Protein AF-A0A9E2GT70-F1 (afdb_monomer)

Foldseek 3Di:
DDDALVCLLVLLLVLLVVCVVVVQFDFPCSVVLSVLLSVLSVVLVVVLVVLLVVLVVVCVVVVHDPVCSVVSSVVSCVVVVHDDDPCNLLVSLVSSLVSLVVPPRTPDGDDDSVVSSVSSSVSCVVNGCVLVVQLVVLCVVCVVPDPPDPVSVVSSVVSSVVVCVVVVVD

Structure (mmCIF, N/CA/C/O backbone):
data_AF-A0A9E2GT70-F1
#
_entry.id   AF-A0A9E2GT70-F1
#
loop_
_atom_site.group_PDB
_atom_site.id
_atom_site.type_symbol
_atom_site.label_atom_id
_atom_site.label_alt_id
_atom_site.label_comp_id
_atom_site.label_asym_id
_atom_site.label_entity_id
_atom_site.label_seq_id
_atom_site.pdbx_PDB_ins_code
_atom_site.Cartn_x
_atom_site.Cartn_y
_atom_site.Cartn_z
_atom_site.occupancy
_atom_site.B_iso_or_equiv
_atom_site.auth_seq_id
_atom_site.auth_comp_id
_atom_site.auth_asym_id
_atom_site.auth_atom_id
_atom_site.pdbx_PDB_model_num
ATOM 1 N N . MET A 1 1 ? 0.012 1.099 10.811 1.00 85.31 1 MET A N 1
ATOM 2 C CA . MET A 1 1 ? 0.259 0.965 9.356 1.00 85.31 1 MET A CA 1
ATOM 3 C C . MET A 1 1 ? -0.935 1.420 8.526 1.00 85.31 1 MET A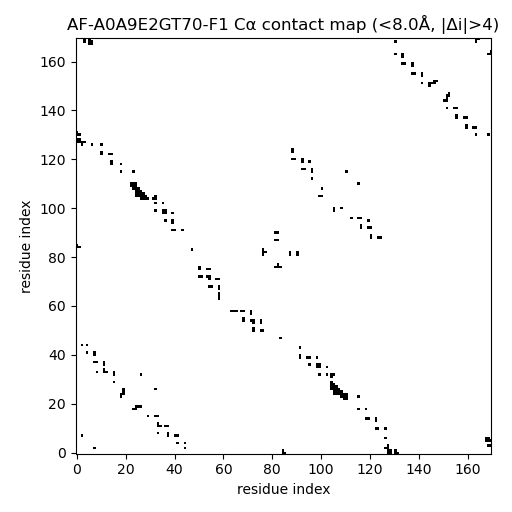 C 1
ATOM 5 O O . MET A 1 1 ? -2.040 0.931 8.750 1.00 85.31 1 MET A O 1
ATOM 9 N N . ARG A 1 2 ? -0.739 2.337 7.568 1.00 88.62 2 ARG A N 1
ATOM 10 C CA . ARG A 1 2 ? -1.809 2.811 6.669 1.00 88.62 2 ARG A CA 1
ATOM 11 C C . ARG A 1 2 ? -1.270 3.188 5.292 1.00 88.62 2 ARG A C 1
ATOM 13 O O . ARG A 1 2 ? -0.278 3.900 5.193 1.00 88.62 2 ARG A O 1
ATOM 20 N N . LEU A 1 3 ? -1.966 2.766 4.235 1.00 93.00 3 LEU A N 1
ATOM 21 C CA . LEU A 1 3 ? -1.684 3.219 2.874 1.00 93.00 3 LEU A CA 1
ATOM 22 C C . LEU A 1 3 ? -2.465 4.505 2.568 1.00 93.00 3 LEU A C 1
ATOM 24 O O . LEU A 1 3 ? -3.692 4.551 2.678 1.00 93.00 3 LEU A O 1
ATOM 28 N N . TYR A 1 4 ? -1.749 5.550 2.160 1.00 92.00 4 TYR A N 1
ATOM 29 C CA . TYR A 1 4 ? -2.335 6.824 1.752 1.00 92.00 4 TYR A CA 1
ATOM 30 C C . TYR A 1 4 ? -2.450 6.902 0.238 1.00 92.00 4 TYR A C 1
ATOM 32 O O . TYR A 1 4 ? -1.452 6.788 -0.467 1.00 92.00 4 TYR A O 1
ATOM 40 N N . GLN A 1 5 ? -3.651 7.189 -0.265 1.00 93.25 5 GLN A N 1
ATOM 41 C CA . GLN A 1 5 ? -3.906 7.266 -1.706 1.00 93.25 5 GLN A CA 1
ATOM 42 C C . GLN A 1 5 ? -2.974 8.266 -2.415 1.00 93.25 5 GLN A C 1
ATOM 44 O O . GLN A 1 5 ? -2.437 7.966 -3.473 1.00 93.25 5 GLN A O 1
ATOM 49 N N . LYS A 1 6 ? -2.690 9.419 -1.793 1.00 92.94 6 LYS A N 1
ATOM 50 C CA . LYS A 1 6 ? -1.754 10.428 -2.325 1.00 92.94 6 LYS A CA 1
ATOM 51 C C . LYS A 1 6 ? -0.304 9.937 -2.442 1.00 92.94 6 LYS A C 1
ATOM 53 O O . LYS A 1 6 ? 0.485 10.559 -3.145 1.00 92.94 6 LYS A O 1
ATOM 58 N N . LYS A 1 7 ? 0.064 8.856 -1.746 1.00 94.56 7 LYS A N 1
ATOM 59 C CA . LYS A 1 7 ? 1.408 8.263 -1.788 1.00 94.56 7 LYS A CA 1
ATOM 60 C C . LYS A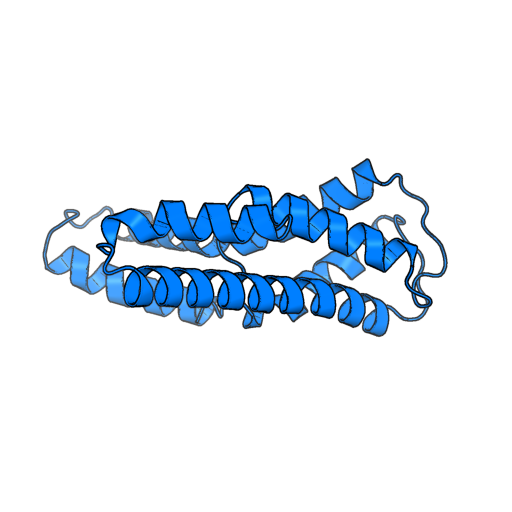 1 7 ? 1.577 7.199 -2.853 1.00 94.56 7 LYS A C 1
ATOM 62 O O . LYS A 1 7 ? 2.720 6.912 -3.188 1.00 94.56 7 LYS A O 1
ATOM 67 N N . ILE A 1 8 ? 0.486 6.676 -3.409 1.00 97.00 8 ILE A N 1
ATOM 68 C CA . ILE A 1 8 ? 0.523 5.607 -4.411 1.00 97.00 8 ILE A CA 1
ATOM 69 C C . ILE A 1 8 ? 1.486 5.925 -5.570 1.00 97.00 8 ILE A C 1
ATOM 71 O O . ILE A 1 8 ? 2.363 5.095 -5.803 1.00 97.00 8 ILE A O 1
ATOM 75 N N . PRO A 1 9 ? 1.460 7.118 -6.204 1.00 97.50 9 PRO A N 1
ATOM 76 C CA . PRO A 1 9 ? 2.370 7.395 -7.319 1.00 97.50 9 PRO A CA 1
ATOM 77 C C . PRO A 1 9 ? 3.849 7.392 -6.921 1.00 97.50 9 PRO A C 1
ATOM 79 O O . PRO A 1 9 ? 4.700 6.879 -7.639 1.00 97.50 9 PRO A O 1
ATOM 82 N N . VAL A 1 10 ? 4.170 7.928 -5.738 1.00 96.81 10 VAL A N 1
ATOM 83 C CA . VAL A 1 10 ? 5.553 7.973 -5.236 1.00 96.81 10 VAL A CA 1
ATOM 84 C C . VAL A 1 10 ? 6.043 6.572 -4.859 1.00 96.81 10 VAL A C 1
ATOM 86 O O . VAL A 1 10 ? 7.190 6.232 -5.136 1.00 96.81 10 VAL A O 1
ATOM 89 N N . ILE A 1 11 ? 5.174 5.752 -4.259 1.00 97.88 11 ILE A N 1
ATOM 90 C CA . ILE A 1 11 ? 5.468 4.352 -3.927 1.00 97.88 11 ILE A CA 1
ATOM 91 C C . ILE A 1 11 ? 5.738 3.558 -5.207 1.00 97.88 11 ILE A C 1
ATOM 93 O O . ILE A 1 11 ? 6.768 2.896 -5.303 1.00 97.88 11 ILE A O 1
ATOM 97 N N . ALA A 1 12 ? 4.844 3.652 -6.194 1.00 98.44 12 ALA A N 1
ATOM 98 C CA . ALA A 1 12 ? 4.961 2.929 -7.453 1.00 98.44 12 ALA A CA 1
ATOM 99 C C . ALA A 1 12 ? 6.229 3.335 -8.218 1.00 98.44 12 ALA A C 1
ATOM 101 O O . ALA A 1 12 ? 6.996 2.473 -8.644 1.00 98.44 12 ALA A O 1
ATOM 102 N N . GLN A 1 13 ? 6.515 4.638 -8.299 1.00 98.31 13 GLN A N 1
ATOM 103 C CA . GLN A 1 13 ? 7.750 5.139 -8.899 1.00 98.31 13 GLN A CA 1
ATOM 104 C C . GLN A 1 13 ? 9.002 4.604 -8.184 1.00 98.31 13 GLN A C 1
ATOM 106 O O . GLN A 1 13 ? 9.968 4.221 -8.846 1.00 98.31 13 GLN A O 1
ATOM 111 N N . GLU A 1 14 ? 9.017 4.581 -6.846 1.00 98.44 14 GLU A N 1
ATOM 112 C CA . GLU A 1 14 ? 10.149 4.047 -6.081 1.00 98.44 14 GLU A CA 1
ATOM 113 C C . GLU A 1 14 ? 10.338 2.545 -6.318 1.00 98.44 14 GLU A C 1
ATOM 115 O O . GLU A 1 14 ? 11.476 2.112 -6.490 1.00 98.44 14 GLU A O 1
ATOM 120 N N . ILE A 1 15 ? 9.249 1.771 -6.386 1.00 98.50 15 ILE A N 1
ATOM 121 C CA . ILE A 1 15 ? 9.292 0.338 -6.702 1.00 98.50 15 ILE A CA 1
ATOM 122 C C . ILE A 1 15 ? 9.904 0.113 -8.085 1.00 98.50 15 ILE A C 1
ATOM 124 O O . ILE A 1 15 ? 10.910 -0.585 -8.183 1.00 98.50 15 ILE A O 1
ATOM 128 N N . VAL A 1 16 ? 9.350 0.730 -9.136 1.00 98.19 16 VAL A N 1
ATOM 129 C CA . VAL A 1 16 ? 9.843 0.536 -10.512 1.00 98.19 16 VAL A CA 1
ATOM 130 C C . VAL A 1 16 ? 11.304 0.950 -10.618 1.00 98.19 16 VAL A C 1
ATOM 132 O O . VAL A 1 16 ? 12.124 0.209 -11.158 1.00 98.19 16 VAL A O 1
ATOM 135 N N . LYS A 1 17 ? 11.663 2.107 -10.050 1.00 98.38 17 LYS A N 1
ATOM 136 C CA . LYS A 1 17 ? 13.050 2.580 -10.038 1.00 98.38 17 LYS A CA 1
ATOM 137 C C . LYS A 1 17 ? 13.976 1.583 -9.348 1.00 98.38 17 LYS A C 1
ATOM 139 O O . LYS A 1 17 ? 15.074 1.348 -9.841 1.00 98.38 17 LYS A O 1
ATOM 144 N N . ARG A 1 18 ? 13.567 1.033 -8.204 1.00 98.38 18 ARG A N 1
ATOM 145 C CA . ARG A 1 18 ? 14.383 0.085 -7.448 1.00 98.38 18 ARG A CA 1
ATOM 146 C C . ARG A 1 18 ? 14.597 -1.205 -8.230 1.00 98.38 18 ARG A C 1
ATOM 148 O O . ARG A 1 18 ? 15.745 -1.567 -8.446 1.00 98.38 18 ARG A O 1
ATOM 155 N N . LEU A 1 19 ? 13.514 -1.824 -8.701 1.00 98.31 19 LEU A N 1
ATOM 156 C CA . LEU A 1 19 ? 13.577 -3.084 -9.444 1.00 98.31 19 LEU A CA 1
ATOM 157 C C . LEU A 1 19 ? 14.377 -2.947 -10.750 1.00 98.31 19 LEU A C 1
ATOM 159 O O . LEU A 1 19 ? 15.113 -3.852 -11.112 1.00 98.31 19 LEU A O 1
ATOM 163 N N . THR A 1 20 ? 14.295 -1.804 -11.436 1.00 97.88 20 THR A N 1
ATOM 164 C CA . THR A 1 20 ? 15.088 -1.567 -12.660 1.00 97.88 20 THR A CA 1
ATOM 165 C C . THR A 1 20 ? 16.552 -1.220 -12.387 1.00 97.88 20 THR A C 1
ATOM 167 O O . THR A 1 20 ? 17.417 -1.576 -13.170 1.00 97.88 20 THR A O 1
ATOM 170 N N . THR A 1 21 ? 16.857 -0.517 -11.290 1.00 97.88 21 THR A N 1
ATOM 171 C CA . THR A 1 21 ? 18.248 -0.155 -10.940 1.00 97.88 21 THR A CA 1
ATOM 172 C C . THR A 1 21 ? 19.026 -1.343 -10.370 1.00 97.88 21 THR A C 1
ATOM 174 O O . THR A 1 21 ? 20.248 -1.380 -10.478 1.00 97.88 21 THR A O 1
ATOM 177 N N . GLU A 1 22 ? 18.332 -2.277 -9.717 1.00 98.06 22 GLU A N 1
ATOM 178 C CA . GLU A 1 22 ? 18.911 -3.501 -9.151 1.00 98.06 22 GLU A CA 1
ATOM 179 C C . GLU A 1 22 ? 18.872 -4.686 -10.138 1.00 98.06 22 GLU A C 1
ATOM 181 O O . GLU A 1 22 ? 19.156 -5.806 -9.728 1.00 98.06 22 GLU A O 1
ATOM 186 N N . ASP A 1 23 ? 18.540 -4.440 -11.414 1.00 97.44 23 ASP A N 1
ATOM 187 C CA . ASP A 1 23 ? 18.419 -5.449 -12.477 1.00 97.44 23 ASP A CA 1
ATOM 188 C C . ASP A 1 23 ? 17.453 -6.607 -12.133 1.00 97.44 23 ASP A C 1
ATOM 190 O O . ASP A 1 23 ? 17.604 -7.717 -12.632 1.00 97.44 23 ASP A O 1
ATOM 194 N N . ASP A 1 24 ? 16.431 -6.365 -11.300 1.00 98.31 24 ASP A N 1
ATOM 195 C CA . ASP A 1 24 ? 15.391 -7.361 -10.996 1.00 98.31 24 ASP A CA 1
ATOM 196 C C . ASP A 1 24 ? 14.436 -7.566 -12.173 1.00 98.31 24 ASP A C 1
ATOM 198 O O . ASP A 1 24 ? 13.947 -8.675 -12.399 1.00 98.31 24 ASP A O 1
ATOM 202 N N . ILE A 1 25 ? 14.138 -6.477 -12.889 1.00 97.88 25 ILE A N 1
ATOM 203 C CA . ILE A 1 25 ? 13.247 -6.458 -14.049 1.00 97.88 25 ILE A CA 1
ATOM 204 C C . ILE A 1 25 ? 13.830 -5.587 -15.162 1.00 97.88 25 ILE A C 1
ATOM 206 O O . ILE A 1 25 ? 14.436 -4.545 -14.902 1.00 97.88 25 ILE A O 1
ATOM 210 N N . GLU A 1 26 ? 13.545 -5.957 -16.406 1.00 98.12 26 GLU A N 1
ATOM 211 C CA . GLU A 1 26 ? 13.755 -5.115 -17.581 1.00 98.12 26 GLU A CA 1
ATOM 212 C C . GLU A 1 26 ? 12.418 -4.562 -18.079 1.00 98.12 26 GLU A C 1
ATOM 214 O O . GLU A 1 26 ? 11.412 -5.268 -18.139 1.00 98.12 26 GLU A O 1
ATOM 219 N N . THR A 1 27 ? 12.391 -3.280 -18.440 1.00 97.31 27 THR A N 1
ATOM 220 C CA . THR A 1 27 ? 11.220 -2.664 -19.071 1.00 97.31 27 THR A CA 1
ATOM 221 C C . THR A 1 27 ? 11.623 -1.513 -19.984 1.00 97.31 27 THR A C 1
ATOM 223 O O . THR A 1 27 ? 12.399 -0.629 -19.615 1.00 97.31 27 THR A O 1
ATOM 226 N N . ARG A 1 28 ? 11.034 -1.473 -21.176 1.00 94.19 28 ARG A N 1
ATOM 227 C CA . ARG A 1 28 ? 11.101 -0.338 -22.108 1.00 94.19 28 ARG A CA 1
ATOM 228 C C . ARG A 1 28 ? 10.066 0.741 -21.799 1.00 94.19 28 ARG A C 1
ATOM 230 O O . ARG A 1 28 ? 10.140 1.828 -22.371 1.00 94.19 28 ARG A O 1
ATOM 237 N N . ASN A 1 29 ? 9.100 0.459 -20.922 1.00 95.69 29 ASN A N 1
ATOM 238 C CA . ASN A 1 29 ? 8.004 1.364 -20.596 1.00 95.69 29 ASN A CA 1
ATOM 239 C C . ASN A 1 29 ? 7.715 1.405 -19.086 1.00 95.69 29 ASN A C 1
ATOM 241 O O . ASN A 1 29 ? 6.645 1.021 -18.617 1.00 95.69 29 ASN A O 1
ATOM 245 N N . GLY A 1 30 ? 8.683 1.929 -18.328 1.00 96.75 30 GLY A N 1
ATOM 246 C CA . GLY A 1 30 ? 8.562 2.120 -16.879 1.00 96.75 30 GLY A CA 1
ATOM 247 C C . GLY A 1 30 ? 7.292 2.860 -16.418 1.00 96.75 30 GLY A C 1
ATOM 248 O O . GLY A 1 30 ? 6.732 2.457 -15.400 1.00 96.75 30 GLY A O 1
ATOM 249 N N . PRO A 1 31 ? 6.793 3.895 -17.129 1.00 97.75 31 PRO A N 1
ATOM 250 C CA . PRO A 1 31 ? 5.523 4.537 -16.784 1.00 97.75 31 PRO A CA 1
ATOM 251 C C . PRO A 1 31 ? 4.306 3.599 -16.780 1.00 97.75 31 PRO A C 1
ATOM 253 O O . PRO A 1 31 ? 3.472 3.725 -15.891 1.00 97.75 31 PRO A O 1
ATOM 256 N N . GLU A 1 32 ? 4.200 2.646 -17.709 1.00 98.19 32 GLU A N 1
ATOM 257 C CA . GLU A 1 32 ? 3.084 1.682 -17.700 1.00 98.19 32 GLU A CA 1
ATOM 258 C C . GLU A 1 32 ? 3.228 0.665 -16.561 1.00 98.19 32 GLU A C 1
ATOM 260 O O . GLU A 1 32 ? 2.264 0.401 -15.849 1.00 98.19 32 GLU A O 1
ATOM 265 N N . VAL A 1 33 ? 4.450 0.187 -16.287 1.00 98.25 33 VAL A N 1
ATOM 266 C CA . VAL A 1 33 ? 4.712 -0.677 -15.116 1.00 98.25 33 VAL A CA 1
ATOM 267 C C . VAL A 1 33 ? 4.351 0.045 -13.811 1.00 98.25 33 VAL A C 1
ATOM 269 O O . VAL A 1 33 ? 3.832 -0.558 -12.870 1.00 98.25 33 VAL A O 1
ATOM 272 N N . GLN A 1 34 ? 4.587 1.360 -13.746 1.00 98.25 34 GLN A N 1
ATOM 273 C CA . GLN A 1 34 ? 4.146 2.175 -12.619 1.00 98.25 34 GLN A CA 1
ATOM 274 C C . GLN A 1 34 ? 2.617 2.151 -12.497 1.00 98.25 34 GLN A C 1
ATOM 276 O O . GLN A 1 34 ? 2.118 1.913 -11.400 1.00 98.25 34 GLN A O 1
ATOM 281 N N . LEU A 1 35 ? 1.876 2.352 -13.591 1.00 98.31 35 LEU A N 1
ATOM 282 C CA . LEU A 1 35 ? 0.409 2.311 -13.584 1.00 98.31 35 LEU A CA 1
ATOM 283 C C . LEU A 1 35 ? -0.142 0.940 -13.166 1.00 98.31 35 LEU A C 1
ATOM 285 O O . LEU A 1 35 ? -1.119 0.894 -12.415 1.00 98.31 35 LEU A O 1
ATOM 289 N N . ASP A 1 36 ? 0.504 -0.157 -13.565 1.00 98.25 36 ASP A N 1
ATOM 290 C CA . ASP A 1 36 ? 0.148 -1.511 -13.121 1.00 98.25 36 ASP A CA 1
ATOM 291 C C . ASP A 1 36 ? 0.262 -1.649 -11.594 1.00 98.25 36 ASP A C 1
ATOM 293 O O . ASP A 1 36 ? -0.662 -2.119 -10.921 1.00 98.25 36 ASP A O 1
ATOM 297 N N . ILE A 1 37 ? 1.365 -1.164 -11.017 1.00 98.38 37 ILE A N 1
ATOM 298 C CA . ILE A 1 37 ? 1.566 -1.146 -9.562 1.00 98.38 37 ILE A CA 1
ATOM 299 C C . ILE A 1 37 ? 0.550 -0.222 -8.877 1.00 98.38 37 ILE A C 1
ATOM 301 O O . ILE A 1 37 ? -0.041 -0.588 -7.855 1.00 98.38 37 ILE A O 1
ATOM 305 N N . GLU A 1 38 ? 0.311 0.972 -9.425 1.00 98.50 38 GLU A N 1
ATOM 306 C CA . GLU A 1 38 ? -0.685 1.902 -8.890 1.00 98.50 38 GLU A CA 1
ATOM 307 C C . GLU A 1 38 ? -2.089 1.287 -8.886 1.00 98.50 38 GLU A C 1
ATOM 309 O O . GLU A 1 38 ? -2.849 1.510 -7.939 1.00 98.50 38 GLU A O 1
ATOM 314 N N . SER A 1 39 ? -2.433 0.497 -9.905 1.00 98.38 39 SER A N 1
ATOM 315 C CA . SER A 1 39 ? -3.708 -0.217 -9.999 1.00 98.38 39 SER A CA 1
ATOM 316 C C . SER A 1 39 ? -3.901 -1.172 -8.819 1.00 98.38 39 SER A C 1
ATOM 318 O O . SER A 1 39 ? -4.914 -1.083 -8.120 1.00 98.38 39 SER A O 1
ATOM 320 N N . VAL A 1 40 ? -2.891 -1.993 -8.504 1.00 98.31 40 VAL A N 1
ATOM 321 C CA . VAL A 1 40 ? -2.926 -2.919 -7.355 1.00 98.31 40 VAL A CA 1
ATOM 322 C C . VAL A 1 40 ? -3.127 -2.171 -6.033 1.00 98.31 40 VAL A C 1
ATOM 324 O O . VAL A 1 40 ? -3.960 -2.554 -5.208 1.00 98.31 40 VAL A O 1
ATOM 327 N N . LEU A 1 41 ? -2.401 -1.069 -5.825 1.00 98.31 41 LEU A N 1
ATOM 328 C CA . LEU A 1 41 ? -2.493 -0.287 -4.588 1.00 98.31 41 LEU A CA 1
ATOM 329 C C . LEU A 1 41 ? -3.837 0.443 -4.446 1.00 98.31 41 LEU A C 1
ATOM 331 O O . LEU A 1 41 ? -4.395 0.524 -3.347 1.00 98.31 41 LEU A O 1
ATOM 335 N N . ASN A 1 42 ? -4.383 0.971 -5.544 1.00 98.19 42 ASN A N 1
ATOM 336 C CA . ASN A 1 42 ? -5.708 1.588 -5.539 1.00 98.19 42 ASN A CA 1
ATOM 337 C C . ASN A 1 42 ? -6.803 0.548 -5.276 1.00 98.19 42 ASN A C 1
ATOM 339 O O . ASN A 1 42 ? -7.728 0.816 -4.502 1.00 98.19 42 ASN A O 1
ATOM 343 N N . GLU A 1 43 ? -6.680 -0.640 -5.868 1.00 97.75 43 GLU A N 1
ATOM 344 C CA . GLU A 1 43 ? -7.612 -1.743 -5.658 1.00 97.75 43 GLU A CA 1
ATOM 345 C C . GLU A 1 43 ? -7.607 -2.216 -4.201 1.00 97.75 43 GLU A C 1
ATOM 347 O O . GLU A 1 43 ? -8.672 -2.396 -3.609 1.00 97.75 43 GLU A O 1
ATOM 352 N N . TYR A 1 44 ? -6.435 -2.293 -3.565 1.00 97.62 44 TYR A N 1
ATOM 353 C CA . TYR A 1 44 ? -6.331 -2.573 -2.133 1.00 97.62 44 TYR A CA 1
ATOM 354 C C . TYR A 1 44 ? -7.130 -1.568 -1.283 1.00 97.62 44 TYR A C 1
ATOM 356 O O . TYR A 1 44 ? -7.938 -1.969 -0.441 1.00 97.62 44 TYR A O 1
ATOM 364 N N . ILE A 1 45 ? -6.978 -0.258 -1.530 1.00 96.19 45 ILE A N 1
ATOM 365 C CA . ILE A 1 45 ? -7.749 0.780 -0.817 1.00 96.19 45 ILE A CA 1
ATOM 366 C C . ILE A 1 45 ? -9.252 0.617 -1.073 1.00 96.19 45 ILE A C 1
ATOM 368 O O . ILE A 1 45 ? -10.066 0.803 -0.160 1.00 96.19 45 ILE A O 1
ATOM 372 N N . ARG A 1 46 ? -9.641 0.299 -2.311 1.00 96.75 46 ARG A N 1
ATOM 373 C CA . ARG A 1 46 ? -11.045 0.101 -2.686 1.00 96.75 46 ARG A CA 1
ATOM 374 C C . ARG A 1 46 ? -11.656 -1.072 -1.919 1.00 96.75 46 ARG A C 1
ATOM 376 O O . ARG A 1 46 ? -12.719 -0.906 -1.318 1.00 96.75 46 ARG A O 1
ATOM 383 N N . LEU A 1 47 ? -10.974 -2.216 -1.898 1.00 96.62 47 LEU A N 1
ATOM 384 C CA . LEU A 1 47 ? -11.403 -3.423 -1.190 1.00 96.62 47 LEU A CA 1
ATOM 385 C C . LEU A 1 47 ? -11.468 -3.203 0.323 1.00 96.62 47 LEU A C 1
ATOM 387 O O . LEU A 1 47 ? -12.459 -3.574 0.953 1.00 96.62 47 LEU A O 1
ATOM 391 N N . GLU A 1 48 ? -10.479 -2.522 0.906 1.00 95.44 48 GLU A N 1
ATOM 392 C CA . GLU A 1 48 ? -10.481 -2.206 2.335 1.00 95.44 48 GLU A CA 1
ATOM 393 C C . GLU A 1 48 ? -11.696 -1.346 2.730 1.00 95.44 48 GLU A C 1
ATOM 395 O O . GLU A 1 48 ? -12.343 -1.596 3.759 1.00 95.44 48 GLU A O 1
ATOM 400 N N . ARG A 1 49 ? -12.041 -0.343 1.910 1.00 95.50 49 ARG A N 1
ATOM 401 C CA . ARG A 1 49 ? -13.243 0.485 2.107 1.00 95.50 49 ARG A CA 1
ATOM 402 C C . ARG A 1 49 ? -14.513 -0.351 1.985 1.00 95.50 49 ARG A C 1
ATOM 404 O O . ARG A 1 49 ? -15.351 -0.295 2.880 1.00 95.50 49 ARG A O 1
ATOM 411 N N . GLU A 1 50 ? -14.612 -1.179 0.949 1.00 96.69 50 GLU A N 1
ATOM 412 C CA . GLU A 1 50 ? -15.766 -2.052 0.717 1.00 96.69 50 GLU A CA 1
ATOM 413 C C . GLU A 1 50 ? -16.009 -3.012 1.895 1.00 96.69 50 GLU A C 1
ATOM 415 O O . GLU A 1 50 ? -17.137 -3.149 2.369 1.00 96.69 50 GLU A O 1
ATOM 420 N N . ILE A 1 51 ? -14.951 -3.636 2.421 1.00 96.81 51 ILE A N 1
ATOM 421 C CA . ILE A 1 51 ? -15.018 -4.518 3.597 1.00 96.81 51 ILE A CA 1
ATOM 422 C C . ILE A 1 51 ? -15.457 -3.740 4.839 1.00 96.81 51 ILE A C 1
ATOM 424 O O . ILE A 1 51 ? -16.296 -4.207 5.613 1.00 96.81 51 ILE A O 1
ATOM 428 N N . THR A 1 52 ? -14.913 -2.537 5.028 1.00 95.44 52 THR A N 1
ATOM 429 C CA . THR A 1 52 ? -15.275 -1.657 6.144 1.00 95.44 52 THR A CA 1
ATOM 430 C C . THR A 1 52 ? -16.760 -1.289 6.093 1.00 95.44 52 THR A C 1
ATOM 432 O O . THR A 1 52 ? -17.445 -1.372 7.114 1.00 95.44 52 THR A O 1
ATOM 435 N N . ASP A 1 53 ? -17.273 -0.922 4.922 1.00 97.00 53 ASP A N 1
ATOM 436 C CA . ASP A 1 53 ? -18.671 -0.529 4.745 1.00 97.00 53 ASP A CA 1
ATOM 437 C C . ASP A 1 53 ? -19.622 -1.714 4.920 1.00 97.00 53 ASP A C 1
ATOM 439 O O . ASP A 1 53 ? -20.599 -1.607 5.663 1.00 97.00 53 ASP A O 1
ATOM 443 N N . LYS A 1 54 ? -19.275 -2.885 4.375 1.00 96.06 54 LYS A N 1
ATOM 444 C CA . LYS A 1 54 ? -20.022 -4.133 4.599 1.00 96.06 54 LYS A CA 1
ATOM 445 C C . LYS A 1 54 ? -20.079 -4.533 6.064 1.00 96.06 54 LYS A C 1
ATOM 447 O O . LYS A 1 54 ? -21.111 -5.005 6.538 1.00 96.06 54 LYS A O 1
ATOM 452 N N . ALA A 1 55 ? -18.993 -4.332 6.807 1.00 96.56 55 ALA A N 1
ATOM 453 C CA . ALA A 1 55 ? -18.983 -4.597 8.237 1.00 96.56 55 ALA A CA 1
ATOM 454 C C . ALA A 1 55 ? -19.924 -3.649 9.002 1.00 96.56 55 ALA A C 1
ATOM 456 O O . ALA A 1 55 ? -20.654 -4.101 9.885 1.00 96.56 55 ALA A O 1
ATOM 457 N N . ARG A 1 56 ? -19.967 -2.356 8.643 1.00 95.94 56 ARG A N 1
ATOM 458 C CA . ARG A 1 56 ? -20.908 -1.384 9.239 1.00 95.94 56 ARG A CA 1
ATOM 459 C C . ARG A 1 56 ? -22.357 -1.734 8.920 1.00 95.94 56 ARG A C 1
ATOM 461 O O . ARG A 1 56 ? -23.206 -1.708 9.810 1.00 95.94 56 ARG A O 1
ATOM 468 N N . GLU A 1 57 ? -22.631 -2.075 7.666 1.00 96.31 57 GLU A N 1
ATOM 469 C CA . GLU A 1 57 ? -23.958 -2.483 7.214 1.00 96.31 57 GLU A CA 1
ATOM 470 C C . GLU A 1 57 ? -24.427 -3.747 7.944 1.00 96.31 57 GLU A C 1
ATOM 472 O O . GLU A 1 57 ? -25.552 -3.796 8.438 1.00 96.31 57 GLU A O 1
ATOM 477 N N . HIS A 1 58 ? -23.543 -4.734 8.106 1.00 95.19 58 HIS A N 1
ATOM 478 C CA . HIS A 1 58 ? -23.856 -5.954 8.840 1.00 95.19 58 HIS A CA 1
ATOM 479 C C . HIS A 1 58 ? -24.240 -5.673 10.297 1.00 95.19 58 HIS A C 1
ATOM 481 O O . HIS A 1 58 ? -25.241 -6.212 10.767 1.00 95.19 58 HIS A O 1
ATOM 487 N N . LEU A 1 59 ? -23.508 -4.804 11.005 1.00 95.62 59 LEU A N 1
ATOM 488 C CA . LEU A 1 59 ? -23.874 -4.415 12.374 1.00 95.62 59 LEU A CA 1
ATOM 489 C C . LEU A 1 59 ? -25.251 -3.752 12.427 1.00 95.62 59 LEU A C 1
ATOM 491 O O . LEU A 1 59 ? -26.078 -4.116 13.260 1.00 95.62 59 LEU A O 1
ATOM 495 N N . LYS A 1 60 ? -25.515 -2.820 11.504 1.00 94.38 60 LYS A N 1
ATOM 496 C CA . LYS A 1 60 ? -26.801 -2.120 11.419 1.00 94.38 60 LYS A CA 1
ATOM 497 C C . LYS A 1 60 ? -27.957 -3.095 11.181 1.00 94.38 60 LYS A C 1
ATOM 499 O O . LYS A 1 60 ? -28.978 -2.994 11.853 1.00 94.38 60 LYS A O 1
ATOM 504 N N . ASN A 1 61 ? -27.785 -4.045 10.264 1.00 95.44 61 ASN A N 1
ATOM 505 C CA . ASN A 1 61 ? -28.824 -5.006 9.888 1.00 95.44 61 ASN A CA 1
ATOM 506 C C . ASN A 1 61 ? -29.079 -6.067 10.969 1.00 95.44 61 ASN A C 1
ATOM 508 O O . ASN A 1 61 ? -30.178 -6.606 11.048 1.00 95.44 61 ASN A O 1
ATOM 512 N N . THR A 1 62 ? -28.079 -6.368 11.801 1.00 94.31 62 THR A N 1
ATOM 513 C CA . THR A 1 62 ? -28.173 -7.375 12.874 1.00 94.31 62 THR A CA 1
ATOM 514 C C . THR A 1 62 ? -28.455 -6.778 14.254 1.00 94.31 62 THR A C 1
ATOM 516 O O . THR A 1 62 ? -28.664 -7.524 15.206 1.00 94.31 62 THR A O 1
ATOM 519 N N . GLY A 1 63 ? -28.461 -5.446 14.383 1.00 92.81 63 GLY A N 1
ATOM 520 C CA . GLY A 1 63 ? -28.620 -4.756 15.667 1.00 92.81 63 GLY A CA 1
ATOM 521 C C . GLY A 1 63 ? -27.432 -4.941 16.619 1.00 92.81 63 GLY A C 1
ATOM 522 O O . GLY A 1 63 ? -27.564 -4.705 17.818 1.00 92.81 63 GLY A O 1
ATOM 523 N N . LEU A 1 64 ? -26.279 -5.384 16.109 1.00 90.94 64 LEU A N 1
ATOM 524 C CA . LEU A 1 64 ? -25.081 -5.600 16.913 1.00 90.94 64 LEU A CA 1
ATOM 525 C C . LEU A 1 64 ? -24.428 -4.267 17.309 1.00 90.94 64 LEU A C 1
ATOM 527 O O . LEU A 1 64 ? -24.329 -3.335 16.509 1.00 90.94 64 LEU A O 1
ATOM 531 N N . SER A 1 65 ? -23.917 -4.212 18.542 1.00 92.62 65 SER A N 1
ATOM 532 C CA . SER A 1 65 ? -23.126 -3.080 19.038 1.00 92.62 65 SER A CA 1
ATOM 533 C C . SER A 1 65 ? -21.831 -2.889 18.238 1.00 92.62 65 SER A C 1
ATOM 535 O O . SER A 1 65 ? -21.248 -3.843 17.712 1.00 92.62 65 SER A O 1
ATOM 537 N N . PHE A 1 66 ? -21.336 -1.648 18.213 1.00 92.12 66 PHE A N 1
ATOM 538 C CA . PHE A 1 66 ? -20.082 -1.269 17.559 1.00 92.12 66 PHE A CA 1
ATOM 539 C C . PHE A 1 66 ? -18.853 -2.004 18.119 1.00 92.12 66 PHE A C 1
ATOM 541 O O . PHE A 1 66 ? -17.876 -2.191 17.400 1.00 92.12 66 PHE A O 1
ATOM 548 N N . GLU A 1 67 ? -18.907 -2.511 19.353 1.00 94.31 67 GLU A N 1
ATOM 549 C CA . GLU A 1 67 ? -17.845 -3.349 19.938 1.00 94.31 67 GLU A CA 1
ATOM 550 C C . GLU A 1 67 ? -17.534 -4.596 19.092 1.00 94.31 67 GLU A C 1
ATOM 552 O O . GLU A 1 67 ? -16.401 -5.077 19.057 1.00 94.31 67 GL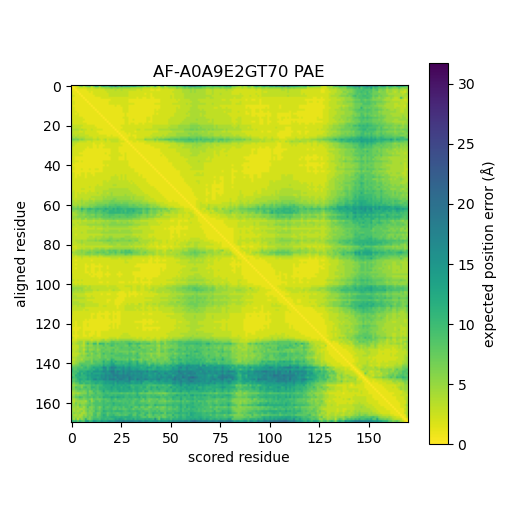U A O 1
ATOM 557 N N . HIS A 1 68 ? -18.517 -5.103 18.340 1.00 93.44 68 HIS A N 1
ATOM 558 C CA . HIS A 1 68 ? -18.330 -6.247 17.449 1.00 93.44 68 HIS A CA 1
ATOM 559 C C . HIS A 1 68 ? -17.724 -5.882 16.089 1.00 93.44 68 HIS A C 1
ATOM 561 O O . HIS A 1 68 ? -17.383 -6.790 15.325 1.00 93.44 68 HIS A O 1
ATOM 567 N N . PHE A 1 69 ? -17.553 -4.592 15.779 1.00 94.31 69 PHE A N 1
ATOM 568 C CA . PHE A 1 69 ? -17.103 -4.115 14.471 1.00 94.31 69 PHE A CA 1
ATOM 569 C C . PHE A 1 69 ? -15.793 -4.761 14.027 1.00 94.31 69 PHE A C 1
ATOM 571 O O . PHE A 1 69 ? -15.718 -5.290 12.922 1.00 94.31 69 PHE A O 1
ATOM 578 N N . GLY A 1 70 ? -14.780 -4.792 14.897 1.00 93.44 70 GLY A N 1
ATOM 579 C CA . GLY A 1 70 ? -13.474 -5.361 14.556 1.00 93.44 70 GLY A CA 1
ATOM 580 C C . GLY A 1 70 ? -13.525 -6.857 14.232 1.00 93.44 70 GLY A C 1
ATOM 581 O O . GLY A 1 70 ? -12.809 -7.320 13.348 1.00 93.44 70 GLY A O 1
ATOM 582 N N . ARG A 1 71 ? -14.392 -7.624 14.909 1.00 94.75 71 ARG A N 1
ATOM 583 C CA . ARG A 1 71 ? -14.598 -9.054 14.619 1.00 94.75 71 ARG A CA 1
ATOM 584 C C . ARG A 1 71 ? -15.325 -9.246 13.289 1.00 94.75 71 ARG A C 1
ATOM 586 O O . ARG A 1 71 ? -14.887 -10.045 12.473 1.00 94.75 71 ARG A O 1
ATOM 593 N N . VAL A 1 72 ? -16.408 -8.500 13.067 1.00 95.75 72 VAL A N 1
ATOM 594 C CA . VAL A 1 72 ? -17.194 -8.571 11.825 1.00 95.75 72 VAL A CA 1
ATOM 595 C C . VAL A 1 72 ? -16.347 -8.153 10.624 1.00 95.75 72 VAL A C 1
ATOM 597 O O . VAL A 1 72 ? -16.367 -8.826 9.601 1.00 95.75 72 VAL A O 1
ATOM 600 N N . LYS A 1 73 ? -15.560 -7.079 10.753 1.00 95.62 73 LYS A N 1
ATOM 601 C CA . LYS A 1 73 ? -14.668 -6.600 9.693 1.00 95.62 73 LYS A CA 1
ATOM 602 C C . LYS A 1 73 ? -13.629 -7.654 9.300 1.00 95.62 73 LYS A C 1
ATOM 604 O O . LYS A 1 73 ? -13.415 -7.848 8.111 1.00 95.62 73 LYS A O 1
ATOM 609 N N . ARG A 1 74 ? -13.029 -8.356 10.271 1.00 94.31 74 ARG A N 1
ATOM 610 C CA . ARG A 1 74 ? -12.096 -9.466 10.000 1.00 94.31 74 ARG A CA 1
ATOM 611 C C . ARG A 1 74 ? -12.774 -10.625 9.276 1.00 94.31 74 ARG A C 1
ATOM 613 O O . ARG A 1 74 ? -12.295 -11.014 8.224 1.00 94.31 74 ARG A O 1
ATOM 620 N N . ALA A 1 75 ? -13.941 -11.063 9.748 1.00 94.62 75 ALA A N 1
ATOM 621 C CA . ALA A 1 75 ? -14.706 -12.110 9.067 1.00 94.62 75 ALA A CA 1
ATOM 622 C C . ALA A 1 75 ? -15.048 -11.732 7.610 1.00 94.62 75 ALA A C 1
ATOM 624 O O . ALA A 1 75 ? -14.939 -12.555 6.711 1.00 94.62 75 ALA A O 1
ATOM 625 N N . LYS A 1 76 ? -15.399 -10.464 7.346 1.00 95.44 76 LYS A N 1
ATOM 626 C CA . LYS A 1 76 ? -15.648 -9.969 5.979 1.00 95.44 76 LYS A CA 1
ATOM 627 C C . LYS A 1 76 ? -14.406 -9.894 5.095 1.00 95.44 76 LYS A C 1
ATOM 629 O O . LYS A 1 76 ? -14.551 -9.950 3.877 1.00 95.44 76 LYS A O 1
ATOM 634 N N . ALA A 1 77 ? -13.226 -9.744 5.684 1.00 95.69 77 ALA A N 1
ATOM 635 C CA . ALA A 1 77 ? -11.966 -9.793 4.959 1.00 95.69 77 ALA A CA 1
ATOM 636 C C . ALA A 1 77 ? -11.574 -11.242 4.627 1.00 95.69 77 ALA A C 1
ATOM 638 O O . ALA A 1 77 ? -11.251 -11.530 3.480 1.00 95.69 77 ALA A O 1
ATOM 639 N N . GLU A 1 78 ? -11.725 -12.157 5.591 1.00 94.62 78 GLU A N 1
ATOM 640 C CA . GLU A 1 78 ? -11.512 -13.602 5.415 1.00 94.62 78 GLU A CA 1
ATOM 641 C C . GLU A 1 78 ? -12.433 -14.195 4.336 1.00 94.62 78 GLU A C 1
ATOM 643 O O . GLU A 1 78 ? -11.973 -14.949 3.491 1.00 94.62 78 GLU A O 1
ATOM 648 N N . GLU A 1 79 ? -13.710 -13.787 4.279 1.00 94.44 79 GLU A N 1
ATOM 649 C CA . GLU A 1 79 ? -14.656 -14.176 3.210 1.00 94.44 79 GLU A CA 1
ATOM 650 C C . GLU A 1 79 ? -14.182 -13.813 1.787 1.00 94.44 79 GLU A C 1
ATOM 652 O O . GLU A 1 79 ? -14.769 -14.273 0.806 1.00 94.44 79 GLU A O 1
ATOM 657 N N . ARG A 1 80 ? -13.182 -12.934 1.663 1.00 93.06 80 ARG A N 1
ATOM 658 C CA . ARG A 1 80 ? -12.646 -12.436 0.393 1.00 93.06 80 ARG A CA 1
ATOM 659 C C . ARG A 1 80 ? -11.161 -12.713 0.206 1.00 93.06 80 ARG A C 1
ATOM 661 O O . ARG A 1 80 ? -10.568 -12.103 -0.678 1.00 93.06 80 ARG A O 1
ATOM 668 N N . ASP A 1 81 ? -10.570 -13.553 1.054 1.00 93.62 81 ASP A N 1
ATOM 669 C CA . ASP A 1 81 ? -9.126 -13.807 1.073 1.00 93.62 81 ASP A CA 1
ATOM 670 C C . ASP A 1 81 ? -8.295 -12.503 1.124 1.00 93.62 81 ASP A C 1
ATOM 672 O O . ASP A 1 81 ? -7.195 -12.408 0.583 1.00 93.62 81 ASP A O 1
ATOM 676 N N . PHE A 1 82 ? -8.835 -11.464 1.774 1.00 96.00 82 PHE A N 1
ATOM 677 C CA . PHE A 1 82 ? -8.232 -10.137 1.851 1.00 9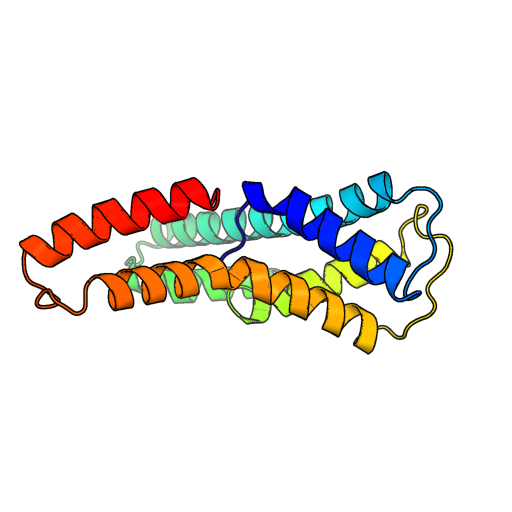6.00 82 PHE A CA 1
ATOM 678 C C . PHE A 1 82 ? -7.528 -9.939 3.191 1.00 96.00 82 PHE A C 1
ATOM 680 O O . PHE A 1 82 ? -8.139 -10.096 4.250 1.00 96.00 82 PHE A O 1
ATOM 687 N N . ALA A 1 83 ? -6.265 -9.517 3.157 1.00 94.00 83 ALA A N 1
ATOM 688 C CA . ALA A 1 83 ? -5.499 -9.232 4.366 1.00 94.00 83 ALA A CA 1
ATOM 689 C C . ALA A 1 83 ? -5.444 -7.726 4.661 1.00 94.00 83 ALA A C 1
ATOM 691 O O . ALA A 1 83 ? -5.318 -6.903 3.758 1.00 94.00 83 ALA A O 1
ATOM 692 N N . MET A 1 84 ? -5.515 -7.359 5.942 1.00 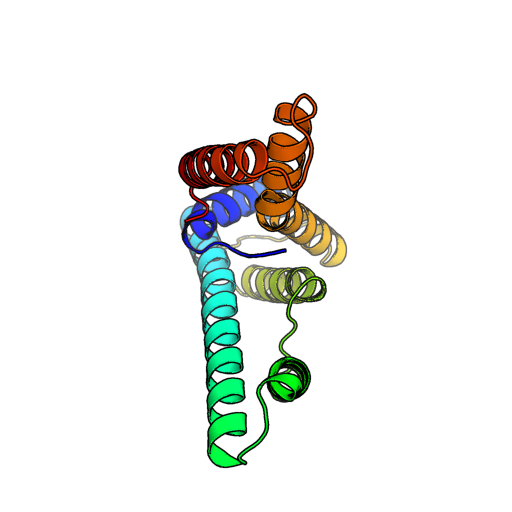88.44 84 MET A N 1
ATOM 693 C CA . MET A 1 84 ? -5.501 -5.969 6.417 1.00 88.44 84 MET A CA 1
ATOM 694 C C . MET A 1 84 ? -4.430 -5.762 7.486 1.00 88.44 84 MET A C 1
ATOM 696 O O . MET A 1 84 ? -3.946 -6.713 8.093 1.00 88.44 84 MET A O 1
ATOM 700 N N . GLY A 1 85 ? -4.111 -4.501 7.783 1.00 84.38 85 GLY A N 1
ATOM 701 C CA . GLY A 1 85 ? -3.138 -4.172 8.824 1.00 84.38 85 GLY A CA 1
ATOM 702 C C . GLY A 1 85 ? -1.731 -4.620 8.429 1.00 84.38 85 GLY A C 1
ATOM 703 O O . GLY A 1 85 ? -1.290 -4.321 7.322 1.00 84.38 85 GLY A O 1
ATOM 704 N N . GLU A 1 86 ? -1.037 -5.323 9.325 1.00 83.06 86 GLU A N 1
ATOM 705 C CA . GLU A 1 86 ? 0.337 -5.803 9.097 1.00 83.06 86 GLU A CA 1
ATOM 706 C C . GLU A 1 86 ? 0.420 -6.815 7.942 1.00 83.06 86 GLU A C 1
ATOM 708 O O . GLU A 1 86 ? 1.332 -6.754 7.120 1.00 83.06 86 GLU A O 1
ATOM 713 N N . GLU A 1 87 ? -0.575 -7.695 7.807 1.00 91.62 87 GLU A N 1
ATOM 714 C CA . GLU A 1 87 ? -0.629 -8.680 6.717 1.00 91.62 87 GLU A CA 1
ATOM 715 C C . GLU A 1 87 ? -0.968 -8.044 5.359 1.00 91.62 87 GLU A C 1
ATOM 717 O O . GLU A 1 87 ? -0.707 -8.635 4.309 1.00 91.62 87 GLU A O 1
ATOM 722 N N . GLY A 1 88 ? -1.488 -6.810 5.362 1.00 94.94 88 GLY A N 1
ATOM 723 C CA . GLY A 1 88 ? -1.824 -6.064 4.150 1.00 94.94 88 GLY A CA 1
ATOM 724 C C . GLY A 1 88 ? -0.613 -5.804 3.251 1.00 94.94 88 GLY A C 1
ATOM 725 O O . GLY A 1 88 ? -0.744 -5.828 2.029 1.00 94.94 88 GLY A O 1
ATOM 726 N N . ILE A 1 89 ? 0.585 -5.631 3.828 1.00 96.19 89 ILE A N 1
ATOM 727 C CA . ILE A 1 89 ? 1.818 -5.486 3.037 1.00 96.19 89 ILE A CA 1
ATOM 728 C C . ILE A 1 89 ? 2.103 -6.747 2.231 1.00 96.19 89 ILE A C 1
ATOM 730 O O . ILE A 1 89 ? 2.356 -6.652 1.033 1.00 96.19 89 ILE A O 1
ATOM 734 N N . ARG A 1 90 ? 2.032 -7.916 2.876 1.00 96.00 90 ARG A N 1
ATOM 735 C CA . ARG A 1 90 ? 2.267 -9.208 2.220 1.00 96.00 90 ARG A CA 1
ATOM 736 C C . ARG A 1 90 ? 1.236 -9.467 1.123 1.00 96.00 90 ARG A C 1
ATOM 738 O O . ARG A 1 90 ? 1.571 -9.994 0.065 1.00 96.00 90 ARG A O 1
ATOM 745 N N . TYR A 1 91 ? -0.017 -9.093 1.371 1.00 97.25 91 TYR A N 1
ATOM 746 C CA . TYR A 1 91 ? -1.075 -9.184 0.372 1.00 97.25 91 TYR A CA 1
ATOM 747 C C . TYR A 1 91 ? -0.749 -8.320 -0.852 1.00 97.25 91 TYR A C 1
ATOM 749 O O . TYR A 1 91 ? -0.669 -8.835 -1.963 1.00 97.25 91 TYR A O 1
ATOM 757 N N . MET A 1 92 ? -0.469 -7.027 -0.653 1.00 98.00 92 MET A N 1
ATOM 758 C CA . MET A 1 92 ? -0.141 -6.118 -1.755 1.00 98.00 92 MET A CA 1
ATOM 759 C C . MET A 1 92 ? 1.132 -6.535 -2.494 1.00 98.00 92 MET A C 1
ATOM 761 O O . MET A 1 92 ? 1.157 -6.483 -3.718 1.00 98.00 92 MET A O 1
ATOM 765 N N . SER A 1 93 ? 2.178 -6.970 -1.786 1.00 98.06 93 SER A N 1
ATOM 766 C CA . SER A 1 93 ? 3.426 -7.425 -2.410 1.00 98.06 93 SER A CA 1
ATOM 767 C C . SER A 1 93 ? 3.218 -8.669 -3.274 1.00 98.06 93 SER A C 1
ATOM 769 O O . SE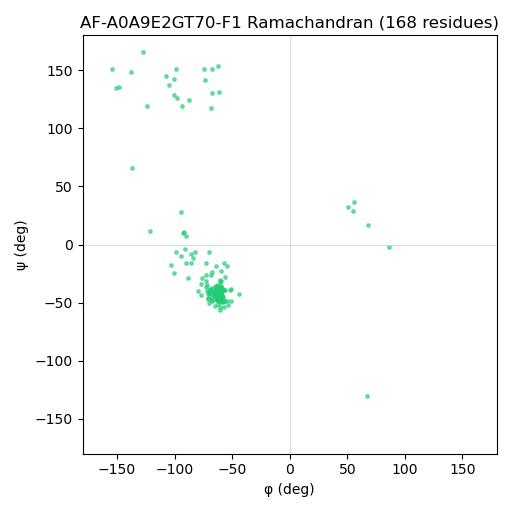R A 1 93 ? 3.816 -8.774 -4.342 1.00 98.06 93 SER A O 1
ATOM 771 N N . THR A 1 94 ? 2.333 -9.576 -2.858 1.00 98.00 94 THR A N 1
ATOM 772 C CA . THR A 1 94 ? 1.959 -10.759 -3.645 1.00 98.00 94 THR A CA 1
ATOM 773 C C . THR A 1 94 ? 1.192 -10.358 -4.905 1.00 98.00 94 THR A C 1
ATOM 775 O O . THR A 1 94 ? 1.566 -10.772 -5.995 1.00 98.00 94 THR A O 1
ATOM 778 N N . GLN A 1 95 ? 0.193 -9.482 -4.782 1.00 98.19 95 GLN A N 1
ATOM 779 C CA . GLN A 1 95 ? -0.589 -9.002 -5.929 1.00 98.19 95 GLN A CA 1
ATOM 780 C C . GLN A 1 95 ? 0.251 -8.177 -6.920 1.00 98.19 95 GLN A C 1
ATOM 782 O O . GLN A 1 95 ? 0.079 -8.286 -8.131 1.00 98.19 95 GLN A O 1
ATOM 787 N N . MET A 1 96 ? 1.201 -7.380 -6.424 1.00 98.38 96 MET A N 1
ATOM 788 C CA . MET A 1 96 ? 2.141 -6.650 -7.278 1.00 98.38 96 MET A CA 1
ATOM 789 C C . MET A 1 96 ? 3.117 -7.589 -7.994 1.00 98.38 96 MET A C 1
ATOM 791 O O . MET A 1 96 ? 3.423 -7.379 -9.160 1.00 98.38 96 MET A O 1
ATOM 795 N N . LEU A 1 97 ? 3.604 -8.638 -7.331 1.00 98.31 97 LEU A N 1
ATOM 796 C CA . LEU A 1 97 ? 4.428 -9.644 -8.000 1.00 98.31 97 LEU A CA 1
ATOM 797 C C . LEU A 1 97 ? 3.642 -10.338 -9.123 1.00 98.31 97 LEU A C 1
ATOM 799 O O . LEU A 1 97 ? 4.156 -10.488 -10.226 1.00 98.31 97 LEU A O 1
ATOM 803 N N . GLU A 1 98 ? 2.388 -10.712 -8.861 1.00 97.69 98 GLU A N 1
ATOM 804 C CA . GLU A 1 98 ? 1.515 -11.335 -9.860 1.00 97.69 98 GLU A CA 1
ATOM 805 C C . GLU A 1 98 ? 1.283 -10.428 -11.075 1.00 97.69 98 GLU A C 1
ATOM 807 O O . GLU A 1 98 ? 1.401 -10.904 -12.205 1.00 97.69 98 GLU A O 1
ATOM 812 N N . ILE A 1 99 ? 1.008 -9.129 -10.874 1.00 97.44 99 ILE A N 1
ATOM 813 C CA . ILE A 1 99 ? 0.814 -8.211 -12.006 1.00 97.44 99 ILE A CA 1
ATOM 814 C C . ILE A 1 99 ? 2.112 -7.992 -12.786 1.00 97.44 99 ILE A C 1
ATOM 816 O O . ILE A 1 99 ? 2.067 -7.951 -14.009 1.00 97.44 99 ILE A O 1
ATOM 820 N N . LEU A 1 100 ? 3.271 -7.925 -12.120 1.00 97.38 100 LEU A N 1
ATOM 821 C CA . LEU A 1 100 ? 4.566 -7.801 -12.799 1.00 97.38 100 LEU A CA 1
ATOM 822 C C . LEU A 1 100 ? 4.858 -9.020 -13.684 1.00 97.38 100 LEU A C 1
ATOM 824 O O . LEU A 1 100 ? 5.301 -8.852 -14.813 1.00 97.38 100 LEU A O 1
ATOM 828 N N . MET A 1 101 ? 4.544 -10.227 -13.205 1.00 96.25 101 MET A N 1
ATOM 829 C CA . MET A 1 101 ? 4.718 -11.480 -13.954 1.00 96.25 101 MET A CA 1
ATOM 830 C C . MET A 1 101 ? 3.782 -11.606 -15.166 1.00 96.25 101 MET A C 1
ATOM 832 O O . MET A 1 101 ? 4.061 -12.370 -16.088 1.00 96.25 101 MET A O 1
ATOM 836 N N . GLN A 1 102 ? 2.645 -10.906 -15.155 1.00 95.75 102 GLN A N 1
ATOM 837 C CA . GLN A 1 102 ? 1.630 -10.964 -16.214 1.00 95.75 102 GLN A CA 1
ATOM 838 C C . GLN A 1 102 ? 1.652 -9.743 -17.141 1.00 95.75 102 GLN A C 1
ATOM 840 O O . GLN A 1 102 ? 1.070 -9.789 -18.227 1.00 95.75 102 GLN A O 1
ATOM 845 N N . SER A 1 103 ? 2.275 -8.644 -16.712 1.00 94.12 103 SER A N 1
ATOM 846 C CA . SER A 1 103 ? 2.267 -7.377 -17.432 1.00 94.12 103 SER A CA 1
ATOM 847 C C . SER A 1 103 ? 3.047 -7.484 -18.735 1.00 94.12 103 SER A C 1
ATOM 849 O O . SER A 1 103 ? 4.212 -7.865 -18.762 1.00 94.12 103 SER A O 1
ATOM 851 N N . THR A 1 104 ? 2.428 -7.042 -19.829 1.00 96.06 104 THR A N 1
ATOM 852 C CA . THR A 1 104 ? 3.096 -6.918 -21.133 1.00 96.06 104 THR A CA 1
ATOM 853 C C . THR A 1 104 ? 4.131 -5.793 -21.180 1.00 96.06 104 THR A C 1
ATOM 855 O O . THR A 1 104 ? 4.789 -5.607 -22.201 1.00 96.06 104 THR A O 1
ATOM 858 N N . HIS A 1 105 ? 4.221 -4.987 -20.121 1.00 97.00 105 HIS A N 1
ATOM 859 C CA . HIS A 1 105 ? 5.142 -3.859 -20.015 1.00 97.00 105 HIS A CA 1
ATOM 860 C C . HIS A 1 105 ? 6.450 -4.232 -19.315 1.00 97.00 105 HIS A C 1
ATOM 862 O O . HIS A 1 105 ? 7.394 -3.440 -19.347 1.00 97.00 105 HIS A O 1
ATOM 868 N N . VAL A 1 106 ? 6.522 -5.421 -18.716 1.00 97.69 106 VAL A N 1
ATOM 869 C CA . VAL A 1 106 ? 7.759 -6.015 -18.209 1.00 97.69 106 VAL A CA 1
ATOM 870 C C . VAL A 1 106 ? 8.330 -6.902 -19.313 1.00 97.69 106 VAL A C 1
ATOM 872 O O . VAL A 1 106 ? 7.663 -7.820 -19.783 1.00 97.69 106 VAL A O 1
ATOM 875 N N . ASP A 1 107 ? 9.537 -6.583 -19.776 1.00 97.44 107 ASP A N 1
ATOM 876 C CA . ASP A 1 107 ? 10.191 -7.319 -20.859 1.00 97.44 107 ASP A CA 1
ATOM 877 C C . ASP A 1 107 ? 10.821 -8.625 -20.344 1.00 97.44 107 ASP A C 1
ATOM 879 O O . ASP A 1 107 ? 10.730 -9.642 -21.024 1.00 97.44 107 ASP A O 1
ATOM 883 N N . GLU A 1 108 ? 11.440 -8.601 -19.158 1.00 97.25 108 GLU A N 1
ATOM 884 C CA . GLU A 1 108 ? 12.101 -9.761 -18.541 1.00 97.25 108 GLU A CA 1
ATOM 885 C C . GLU A 1 108 ? 12.146 -9.611 -17.010 1.00 97.25 108 GLU A C 1
ATOM 887 O O . GLU A 1 108 ? 12.191 -8.490 -16.493 1.00 97.25 108 GLU A O 1
ATOM 892 N N . ILE A 1 109 ? 12.148 -10.735 -16.286 1.00 97.62 109 ILE A N 1
ATOM 893 C CA . ILE A 1 109 ? 12.291 -10.788 -14.824 1.00 97.62 109 ILE A CA 1
ATOM 894 C C . ILE A 1 109 ? 13.480 -11.691 -14.487 1.00 97.62 109 ILE A C 1
ATOM 896 O O . ILE A 1 109 ? 13.476 -12.875 -14.812 1.00 97.62 109 ILE A O 1
ATOM 900 N N . TYR A 1 110 ? 14.489 -11.136 -13.816 1.00 97.81 110 TYR A N 1
ATOM 901 C CA . TYR A 1 110 ? 15.753 -11.828 -13.542 1.00 97.81 110 TYR A CA 1
ATOM 902 C C . TYR A 1 110 ? 15.854 -12.390 -12.120 1.00 97.81 110 TYR A C 1
ATOM 904 O O . TYR A 1 110 ? 16.602 -13.342 -11.887 1.00 97.81 110 TYR A O 1
ATOM 912 N N . SER A 1 111 ? 15.112 -11.812 -11.176 1.00 97.88 111 SER A N 1
ATOM 913 C CA . SER A 1 111 ? 15.151 -12.188 -9.761 1.00 97.88 111 SER A CA 1
ATOM 914 C C . SER A 1 111 ? 14.013 -13.129 -9.375 1.00 97.88 111 SER A C 1
ATOM 916 O O . SER A 1 111 ? 12.908 -13.057 -9.911 1.00 97.88 111 SER A O 1
ATOM 918 N N . ASP A 1 112 ? 14.257 -13.974 -8.373 1.00 97.50 112 ASP A N 1
ATOM 919 C CA . ASP A 1 112 ? 13.242 -14.886 -7.846 1.00 97.50 112 ASP A CA 1
ATOM 920 C C . ASP A 1 112 ? 12.099 -14.133 -7.138 1.00 97.50 112 ASP A C 1
ATOM 922 O O . ASP A 1 112 ? 12.303 -13.114 -6.467 1.00 97.50 112 ASP A O 1
ATOM 926 N N . ASP A 1 113 ? 10.901 -14.725 -7.147 1.00 97.81 113 ASP A N 1
ATOM 927 C CA . ASP A 1 113 ? 9.687 -14.234 -6.477 1.00 97.81 113 ASP A CA 1
ATOM 928 C C . ASP A 1 113 ? 9.922 -13.728 -5.052 1.00 97.81 113 ASP A C 1
ATOM 930 O O . ASP A 1 113 ? 9.368 -12.713 -4.624 1.00 97.81 113 ASP A O 1
ATOM 934 N N . ARG A 1 114 ? 10.728 -14.467 -4.281 1.00 97.38 114 ARG A N 1
ATOM 935 C CA . ARG A 1 114 ? 11.018 -14.137 -2.883 1.00 97.38 114 ARG A CA 1
ATOM 936 C C . ARG A 1 114 ? 11.791 -12.827 -2.770 1.00 97.38 114 ARG A C 1
ATOM 938 O O . ARG A 1 114 ? 11.534 -12.058 -1.843 1.00 97.38 114 ARG A O 1
ATOM 945 N N . GLU A 1 115 ? 12.740 -12.597 -3.669 1.00 97.94 115 GLU A N 1
ATOM 946 C CA . GLU A 1 115 ? 13.571 -11.401 -3.670 1.00 97.94 115 GLU A CA 1
ATOM 947 C C . GLU A 1 115 ? 12.747 -10.177 -4.066 1.00 97.94 115 GLU A C 1
ATOM 949 O O . GLU A 1 115 ? 12.693 -9.208 -3.301 1.00 97.94 115 GLU A O 1
ATOM 954 N N . ILE A 1 116 ? 12.008 -10.264 -5.176 1.00 98.12 116 ILE A N 1
ATOM 955 C CA . ILE A 1 116 ? 11.121 -9.187 -5.633 1.00 98.12 116 ILE A CA 1
ATOM 956 C C . ILE A 1 116 ? 10.110 -8.848 -4.539 1.00 98.12 116 ILE A C 1
ATOM 958 O O . ILE A 1 116 ? 9.982 -7.687 -4.145 1.00 98.12 116 ILE A O 1
ATOM 962 N N . ARG A 1 117 ? 9.451 -9.858 -3.957 1.00 97.88 117 ARG A N 1
ATOM 963 C CA . ARG A 1 117 ? 8.493 -9.646 -2.866 1.00 97.88 117 ARG A CA 1
ATOM 964 C C . ARG A 1 117 ? 9.138 -8.947 -1.676 1.00 97.88 117 ARG A C 1
ATOM 966 O O . ARG A 1 117 ? 8.572 -7.983 -1.175 1.00 97.88 117 ARG A O 1
ATOM 973 N N . SER A 1 118 ? 10.334 -9.359 -1.258 1.00 98.00 118 SER A N 1
ATOM 974 C CA . SER A 1 118 ? 11.042 -8.698 -0.157 1.00 98.00 118 SER A CA 1
ATOM 975 C C . SER A 1 118 ? 11.337 -7.222 -0.452 1.00 98.00 118 SER A C 1
ATOM 977 O O . SER A 1 118 ? 11.264 -6.393 0.458 1.00 98.00 118 SER A O 1
ATOM 979 N N . LYS A 1 119 ? 11.666 -6.870 -1.702 1.00 98.38 119 LYS A N 1
ATOM 980 C CA . LYS A 1 119 ? 11.915 -5.479 -2.114 1.00 98.38 119 LYS A CA 1
ATOM 981 C C . LYS A 1 119 ? 10.625 -4.660 -2.127 1.00 98.38 119 LYS A C 1
ATOM 983 O O . LYS A 1 119 ? 10.622 -3.540 -1.612 1.00 98.38 119 LYS A O 1
ATOM 988 N N . LEU A 1 120 ? 9.532 -5.237 -2.628 1.00 98.19 120 LEU A N 1
ATOM 989 C CA . LEU A 1 120 ? 8.193 -4.642 -2.593 1.00 98.19 120 LEU A CA 1
ATOM 990 C C . LEU A 1 120 ? 7.735 -4.369 -1.153 1.00 98.19 120 LEU A C 1
ATOM 992 O O . LEU A 1 120 ? 7.330 -3.251 -0.832 1.00 98.19 120 LEU A O 1
ATOM 996 N N . GLU A 1 121 ? 7.851 -5.366 -0.270 1.00 97.62 121 GLU A N 1
ATOM 997 C CA . GLU A 1 121 ? 7.487 -5.249 1.147 1.00 97.62 121 GLU A CA 1
ATOM 998 C C . GLU A 1 121 ? 8.300 -4.155 1.846 1.00 97.62 121 GLU A C 1
ATOM 1000 O O . GLU A 1 121 ? 7.734 -3.346 2.578 1.00 97.62 121 GLU A O 1
ATOM 1005 N N . ALA A 1 122 ? 9.606 -4.064 1.573 1.00 97.25 122 ALA A N 1
ATOM 1006 C CA . ALA A 1 122 ? 10.464 -3.034 2.153 1.00 97.25 122 ALA A CA 1
ATOM 1007 C C . ALA A 1 122 ? 10.041 -1.609 1.753 1.00 97.25 122 ALA A C 1
ATOM 1009 O O . ALA A 1 122 ? 10.040 -0.709 2.598 1.00 97.25 122 ALA A O 1
ATOM 1010 N N . VAL A 1 123 ? 9.662 -1.391 0.486 1.00 97.56 123 VAL A N 1
ATOM 1011 C CA . VAL A 1 123 ? 9.167 -0.078 0.041 1.00 97.56 123 VAL A CA 1
ATOM 1012 C C . VAL A 1 123 ? 7.809 0.219 0.677 1.00 97.56 123 VAL A C 1
ATOM 1014 O O . VAL A 1 123 ? 7.625 1.300 1.232 1.00 97.56 123 VAL A O 1
ATOM 1017 N N . LEU A 1 124 ? 6.871 -0.732 0.675 1.00 96.38 124 LEU A N 1
ATOM 1018 C CA . LEU A 1 124 ? 5.564 -0.539 1.310 1.00 96.38 124 LEU A CA 1
ATOM 1019 C C . LEU A 1 124 ? 5.687 -0.218 2.804 1.00 96.38 124 LEU A C 1
ATOM 1021 O O . LEU A 1 124 ? 5.071 0.742 3.269 1.00 96.38 124 LEU A O 1
ATOM 1025 N N . GLN A 1 125 ? 6.520 -0.965 3.534 1.00 95.19 125 GLN A N 1
ATOM 1026 C CA . GLN A 1 125 ? 6.776 -0.752 4.957 1.00 95.19 125 GLN A CA 1
ATOM 1027 C C . GLN A 1 125 ? 7.208 0.693 5.220 1.00 95.19 125 GLN A C 1
ATOM 1029 O O . GLN A 1 125 ? 6.559 1.377 6.007 1.00 95.19 125 GLN A O 1
ATOM 1034 N N . LYS A 1 126 ? 8.226 1.178 4.493 1.00 93.75 126 LYS A N 1
ATOM 1035 C CA . LYS A 1 126 ? 8.761 2.547 4.600 1.00 93.75 126 LYS A CA 1
ATOM 1036 C C . LYS A 1 126 ? 7.676 3.626 4.495 1.00 93.75 126 LYS A C 1
ATOM 1038 O O . LYS A 1 126 ? 7.741 4.636 5.187 1.00 93.75 126 LYS A O 1
ATOM 1043 N N . TYR A 1 127 ? 6.690 3.454 3.614 1.00 93.56 127 TYR A N 1
ATOM 1044 C CA . TYR A 1 127 ? 5.636 4.457 3.423 1.00 93.56 127 TYR A CA 1
ATOM 1045 C C . TYR A 1 127 ? 4.442 4.278 4.362 1.00 93.56 127 TYR A C 1
ATOM 1047 O O . TYR A 1 127 ? 3.784 5.262 4.702 1.00 93.56 127 TYR A O 1
ATOM 1055 N N . MET A 1 128 ? 4.150 3.049 4.784 1.00 91.69 128 MET A N 1
ATOM 1056 C CA . MET A 1 128 ? 2.987 2.739 5.616 1.00 91.69 128 MET A CA 1
ATOM 1057 C C . MET A 1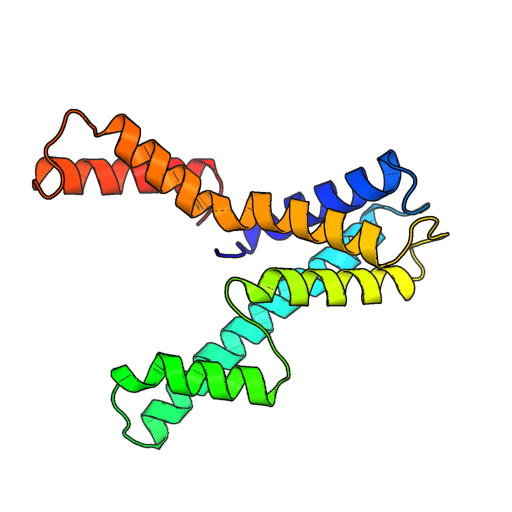 128 ? 3.229 2.923 7.120 1.00 91.69 128 MET A C 1
ATOM 1059 O O . MET A 1 128 ? 2.246 2.992 7.865 1.00 91.69 128 MET A O 1
ATOM 1063 N N . THR A 1 129 ? 4.487 3.023 7.568 1.00 90.56 129 THR A N 1
ATOM 1064 C CA . THR A 1 129 ? 4.870 3.379 8.953 1.00 90.56 129 THR A CA 1
ATOM 1065 C C . THR A 1 129 ? 5.073 4.875 9.173 1.00 90.56 129 THR A C 1
ATOM 1067 O O . THR A 1 129 ? 5.271 5.304 10.306 1.00 90.56 129 THR A O 1
ATOM 1070 N N . LEU A 1 130 ? 4.972 5.698 8.123 1.00 86.88 130 LEU A N 1
ATOM 1071 C CA . LEU A 1 130 ? 5.321 7.118 8.202 1.00 86.88 130 LEU A CA 1
ATOM 1072 C C . LEU A 1 130 ? 4.477 7.903 9.225 1.00 86.88 130 LEU A C 1
ATOM 1074 O O . LEU A 1 130 ? 4.968 8.858 9.822 1.00 86.88 130 LEU A O 1
ATOM 1078 N N . ASP A 1 131 ? 3.224 7.504 9.465 1.00 82.81 131 ASP A N 1
ATOM 1079 C CA . ASP A 1 131 ? 2.407 8.082 10.542 1.00 82.81 131 ASP A CA 1
ATOM 1080 C C . ASP A 1 131 ? 3.013 7.863 11.926 1.00 82.81 131 ASP A C 1
ATOM 1082 O O . ASP A 1 131 ? 3.078 8.800 12.718 1.00 82.81 131 ASP A O 1
ATOM 1086 N N . GLU A 1 132 ? 3.433 6.631 12.212 1.00 86.12 132 GLU A N 1
ATOM 1087 C CA . GLU A 1 132 ? 3.981 6.229 13.508 1.00 86.12 132 GLU A CA 1
ATOM 1088 C C . GLU A 1 132 ? 5.301 6.973 13.750 1.00 86.12 132 GLU A C 1
ATOM 1090 O O . GLU A 1 132 ? 5.500 7.566 14.809 1.00 86.12 132 GLU A O 1
ATOM 1095 N N . GLU A 1 133 ? 6.141 7.077 12.717 1.00 86.62 133 GLU A N 1
ATOM 1096 C CA . GLU A 1 133 ? 7.386 7.852 12.751 1.00 86.62 133 GLU A CA 1
ATOM 1097 C C . GLU A 1 133 ? 7.144 9.350 12.996 1.00 86.62 133 GLU A C 1
ATOM 1099 O O . GLU A 1 133 ? 7.854 9.985 13.782 1.00 86.62 133 GLU A O 1
ATOM 1104 N N . ILE A 1 134 ? 6.126 9.935 12.354 1.00 86.50 134 ILE A N 1
ATOM 1105 C CA . ILE A 1 134 ? 5.745 11.335 12.580 1.00 86.50 134 ILE A CA 1
ATOM 1106 C C . ILE A 1 134 ? 5.234 11.528 14.008 1.00 86.50 134 ILE A C 1
ATOM 1108 O O . ILE A 1 134 ? 5.604 12.507 14.653 1.00 86.50 134 ILE A O 1
ATOM 1112 N N . GLU A 1 135 ? 4.389 10.631 14.510 1.00 86.00 135 GLU A N 1
ATOM 1113 C CA . GLU A 1 135 ? 3.849 10.716 15.868 1.00 86.00 135 GLU A CA 1
ATOM 1114 C C . GLU A 1 135 ? 4.954 10.608 16.924 1.00 86.00 135 GLU A C 1
ATOM 1116 O O . GLU A 1 135 ? 4.983 11.405 17.867 1.00 86.00 135 GLU A O 1
ATOM 1121 N N . GLU A 1 136 ? 5.911 9.698 16.741 1.00 89.31 136 GLU A N 1
ATOM 1122 C CA . GLU A 1 136 ? 7.098 9.601 17.590 1.00 89.31 136 GLU A CA 1
ATOM 1123 C C . GLU A 1 136 ? 7.961 10.866 17.545 1.00 89.31 136 GLU A C 1
ATOM 1125 O O . GLU A 1 136 ? 8.419 11.342 18.586 1.00 89.31 136 GLU A O 1
ATOM 1130 N N . GLU A 1 137 ? 8.184 11.434 16.360 1.00 89.06 137 GLU A N 1
ATOM 1131 C CA . GLU A 1 137 ? 8.950 12.670 16.188 1.00 89.06 137 GLU A CA 1
ATOM 1132 C C . GLU A 1 137 ? 8.257 13.863 16.869 1.00 89.06 137 GLU A C 1
ATOM 1134 O O . GLU A 1 137 ? 8.915 14.669 17.533 1.00 89.06 137 GLU A O 1
ATOM 1139 N N . VAL A 1 138 ? 6.924 13.961 16.783 1.00 89.75 138 VAL A N 1
ATOM 1140 C CA . VAL A 1 138 ? 6.149 14.976 17.515 1.00 89.75 138 VAL A CA 1
ATOM 1141 C C . VAL A 1 138 ? 6.311 14.787 19.025 1.00 89.75 138 VAL A C 1
ATOM 1143 O O . VAL A 1 138 ? 6.626 15.754 19.721 1.00 89.75 138 VAL A O 1
ATOM 1146 N N . ARG A 1 139 ? 6.180 13.557 19.545 1.00 88.50 139 ARG A N 1
ATOM 1147 C CA . ARG A 1 139 ? 6.392 13.270 20.978 1.00 88.50 139 ARG A CA 1
ATOM 1148 C C . ARG A 1 139 ? 7.804 13.645 21.433 1.00 88.50 139 ARG A C 1
ATOM 1150 O O . ARG A 1 139 ? 7.959 14.319 22.450 1.00 88.50 139 ARG A O 1
ATOM 1157 N N . LYS A 1 140 ? 8.837 13.301 20.653 1.00 91.19 140 LYS A N 1
ATOM 1158 C CA . LYS A 1 140 ? 10.242 13.664 20.932 1.00 91.19 140 LYS A CA 1
ATOM 1159 C C . LYS A 1 140 ? 10.444 15.180 21.007 1.00 91.19 140 LYS A C 1
ATOM 1161 O O . LYS A 1 140 ? 11.203 15.650 21.856 1.00 91.19 140 LYS A O 1
ATOM 1166 N N . ARG A 1 141 ? 9.757 15.955 20.160 1.00 88.69 141 ARG A N 1
ATOM 1167 C CA . ARG A 1 141 ? 9.805 17.430 20.174 1.00 88.69 141 ARG A CA 1
ATOM 1168 C C . ARG A 1 141 ? 9.062 18.046 21.353 1.00 88.69 141 ARG A C 1
ATOM 1170 O O . ARG A 1 141 ? 9.477 19.095 21.838 1.00 88.69 141 ARG A O 1
ATOM 1177 N N . LEU A 1 142 ? 8.005 17.393 21.828 1.00 89.62 142 LEU A N 1
ATOM 1178 C CA . LEU A 1 142 ? 7.194 17.846 22.960 1.00 89.62 142 LEU A CA 1
ATOM 1179 C C . LEU A 1 142 ? 7.644 17.279 24.310 1.00 89.62 142 LEU A C 1
ATOM 1181 O O . LEU A 1 142 ? 6.974 17.520 25.305 1.00 89.62 142 LEU A O 1
ATOM 1185 N N . LYS A 1 143 ? 8.802 16.609 24.385 1.00 88.94 143 LYS A N 1
ATOM 1186 C CA . LYS A 1 143 ? 9.348 16.026 25.628 1.00 88.94 143 LYS A CA 1
ATOM 1187 C C . LYS A 1 143 ? 9.498 17.005 26.804 1.00 88.94 143 LYS A C 1
ATOM 1189 O O . LYS A 1 143 ? 9.672 16.576 27.936 1.00 88.94 143 LYS A O 1
ATOM 1194 N N . ASN A 1 144 ? 9.496 18.311 26.526 1.00 87.81 144 ASN A N 1
ATOM 1195 C CA . ASN A 1 144 ? 9.601 19.372 27.531 1.00 87.81 144 ASN A CA 1
ATOM 1196 C C . ASN A 1 144 ? 8.240 19.765 28.136 1.00 87.81 144 ASN A C 1
ATOM 1198 O O . ASN A 1 144 ? 8.200 20.578 29.055 1.00 87.81 144 ASN A O 1
ATOM 1202 N N . LEU A 1 145 ? 7.137 19.249 27.591 1.00 87.06 145 LEU A N 1
ATOM 1203 C CA . LEU A 1 145 ? 5.782 19.447 28.090 1.00 87.06 145 LEU A CA 1
ATOM 1204 C C . LEU A 1 145 ? 5.297 18.149 28.744 1.00 87.06 145 LEU A C 1
ATOM 1206 O O . LEU A 1 145 ? 5.604 17.059 28.267 1.00 87.06 145 LEU A O 1
ATOM 1210 N N . GLU A 1 146 ? 4.514 18.271 29.812 1.00 87.06 146 GLU A N 1
ATOM 1211 C CA . GLU A 1 146 ? 3.896 17.123 30.476 1.00 87.06 146 GLU A CA 1
ATOM 1212 C C . GLU A 1 146 ? 2.825 16.504 29.568 1.00 87.06 146 GLU A C 1
ATOM 1214 O O . GLU A 1 146 ? 1.850 17.170 29.198 1.00 87.06 146 GLU A O 1
ATOM 1219 N N . GLU A 1 147 ? 3.028 15.244 29.179 1.00 84.62 147 GLU A N 1
ATOM 1220 C CA . GLU A 1 147 ? 2.088 14.487 28.351 1.00 84.62 147 GLU A CA 1
ATOM 1221 C C . GLU A 1 147 ? 0.746 14.337 29.081 1.00 84.62 147 GLU A C 1
ATOM 1223 O O . GLU A 1 147 ? 0.698 14.000 30.261 1.00 84.62 147 GLU A O 1
ATOM 1228 N N . GLY A 1 148 ? -0.352 14.646 28.386 1.00 82.31 148 GLY A N 1
ATOM 1229 C CA . GLY A 1 148 ? -1.694 14.706 28.977 1.00 82.31 148 GLY A CA 1
ATOM 1230 C C . GLY A 1 148 ? -2.070 16.053 29.609 1.00 82.31 148 GLY A C 1
ATOM 1231 O O . GLY A 1 148 ? -3.205 16.220 30.057 1.00 82.31 148 GLY A O 1
ATOM 1232 N N . SER A 1 149 ? -1.171 17.044 29.622 1.00 89.94 149 SER A N 1
ATOM 1233 C CA . SER A 1 149 ? -1.554 18.425 29.940 1.00 89.94 149 SER A CA 1
ATOM 1234 C C . SER A 1 149 ? -2.309 19.078 28.774 1.00 89.94 149 SER A C 1
ATOM 1236 O O . SER A 1 149 ? -2.034 18.813 27.602 1.00 89.94 149 SER A O 1
ATOM 1238 N N . SER A 1 150 ? -3.210 20.025 29.064 1.00 88.19 150 SER A N 1
ATOM 1239 C CA . SER A 1 150 ? -3.948 20.747 28.011 1.00 88.19 150 SER A CA 1
ATOM 1240 C C . SER A 1 150 ? -3.028 21.509 27.048 1.00 88.19 150 SER A C 1
ATOM 1242 O O . SER A 1 150 ? -3.344 21.653 25.868 1.00 88.19 150 SER A O 1
ATOM 1244 N N . ALA A 1 151 ? -1.881 21.991 27.537 1.00 86.75 151 ALA A N 1
ATOM 1245 C CA . ALA A 1 151 ? -0.872 22.645 26.707 1.00 86.75 151 ALA A CA 1
ATOM 1246 C C . ALA A 1 151 ? -0.203 21.652 25.742 1.00 86.75 151 ALA A C 1
ATOM 1248 O O . ALA A 1 151 ? -0.036 21.964 24.561 1.00 86.75 151 ALA A O 1
ATOM 1249 N N . TRP A 1 152 ? 0.126 20.449 26.225 1.00 91.94 152 TRP A N 1
ATOM 1250 C CA . TRP A 1 152 ? 0.664 19.374 25.397 1.00 91.94 152 TRP A CA 1
ATOM 1251 C C . TRP A 1 152 ? -0.342 18.941 24.327 1.00 91.94 152 TRP A C 1
ATOM 1253 O O . TRP A 1 152 ? 0.019 18.895 23.155 1.00 91.94 152 TRP A O 1
ATOM 1263 N N . ASP A 1 153 ? -1.614 18.737 24.682 1.00 87.00 153 ASP A N 1
ATOM 1264 C CA . ASP A 1 153 ? -2.654 18.293 23.740 1.00 87.00 153 ASP A CA 1
ATOM 1265 C C . ASP A 1 153 ? -2.854 19.261 22.566 1.00 87.00 153 ASP A C 1
ATOM 1267 O O . ASP A 1 153 ? -3.036 18.848 21.414 1.00 87.00 153 ASP A O 1
ATOM 1271 N N . ILE A 1 154 ? -2.840 20.566 22.850 1.00 90.56 154 ILE A N 1
ATOM 1272 C CA . ILE A 1 154 ? -3.009 21.610 21.835 1.00 90.56 154 ILE A CA 1
ATOM 1273 C C . ILE A 1 154 ? -1.811 21.625 20.882 1.00 90.56 154 ILE A C 1
ATOM 1275 O O . ILE A 1 154 ? -1.994 21.640 19.660 1.00 90.56 154 ILE A O 1
ATOM 1279 N N . GLU A 1 155 ? -0.590 21.617 21.417 1.00 89.19 155 GLU A N 1
ATOM 1280 C CA . GLU A 1 155 ? 0.626 21.676 20.603 1.00 89.19 155 GLU A CA 1
ATOM 1281 C C . GLU A 1 155 ? 0.881 20.372 19.843 1.00 89.19 155 GLU A C 1
ATOM 1283 O O . GLU A 1 155 ? 1.272 20.416 18.674 1.00 89.19 155 GLU A O 1
ATOM 1288 N N . TYR A 1 156 ? 0.549 19.224 20.439 1.00 90.56 156 TYR A N 1
ATOM 1289 C CA . TYR A 1 156 ? 0.568 17.922 19.780 1.00 90.56 156 TYR A CA 1
ATOM 1290 C C . TYR A 1 156 ? -0.320 17.928 18.537 1.00 90.56 156 TYR A C 1
ATOM 1292 O O . TYR A 1 156 ? 0.167 17.669 17.437 1.00 90.56 156 TYR A O 1
ATOM 1300 N N . LYS A 1 157 ? -1.594 18.325 18.663 1.00 90.00 157 LYS A N 1
ATOM 1301 C CA . LYS A 1 157 ? -2.527 18.381 17.523 1.00 90.00 157 LYS A CA 1
ATOM 1302 C C . LYS A 1 157 ? -2.043 19.323 16.419 1.00 90.00 157 LYS A C 1
ATOM 1304 O O . LYS A 1 157 ? -2.081 18.955 15.245 1.00 90.00 157 LYS A O 1
ATOM 1309 N N . LYS A 1 158 ? -1.562 20.521 16.774 1.00 91.62 158 LYS A N 1
ATOM 1310 C CA . LYS A 1 158 ? -1.040 21.493 15.796 1.00 91.62 158 LYS A CA 1
ATOM 1311 C C . LYS A 1 158 ? 0.192 20.965 15.063 1.00 91.62 158 LYS A C 1
ATOM 1313 O O . LYS A 1 158 ? 0.287 21.106 13.842 1.00 91.62 158 LYS A O 1
ATOM 1318 N N . MET A 1 159 ? 1.149 20.397 15.795 1.00 89.44 159 MET A N 1
ATOM 1319 C CA . MET A 1 159 ? 2.407 19.920 15.224 1.00 89.44 159 MET A CA 1
ATOM 1320 C C . MET A 1 159 ? 2.191 18.669 14.376 1.00 89.44 159 MET A C 1
ATOM 1322 O O . MET A 1 159 ? 2.716 18.601 13.265 1.00 89.44 159 MET A O 1
ATOM 1326 N N . LEU A 1 160 ? 1.364 17.739 14.856 1.00 88.81 160 LEU A N 1
ATOM 1327 C CA . LEU A 1 160 ? 0.982 16.540 14.123 1.00 88.81 160 LEU A CA 1
ATOM 1328 C C . LEU A 1 160 ? 0.322 16.901 12.792 1.00 88.81 160 LEU A C 1
ATOM 1330 O O . LEU A 1 160 ? 0.760 16.425 11.749 1.00 88.81 160 LEU A O 1
ATOM 1334 N N . LEU A 1 161 ? -0.664 17.804 12.806 1.00 88.88 161 LEU A N 1
ATOM 1335 C CA . LEU A 1 161 ? -1.338 18.257 11.588 1.00 88.88 161 LEU A CA 1
ATOM 1336 C C . LEU A 1 161 ? -0.358 18.926 10.614 1.00 88.88 161 LEU A C 1
ATOM 1338 O O . LEU A 1 161 ? -0.332 18.588 9.433 1.00 88.88 161 LEU A O 1
ATOM 1342 N N . ARG A 1 162 ? 0.522 19.807 11.110 1.00 89.31 162 ARG A N 1
ATOM 1343 C CA . ARG A 1 162 ? 1.567 20.440 10.287 1.00 89.31 162 ARG A CA 1
ATOM 1344 C C . ARG A 1 162 ? 2.490 19.405 9.637 1.00 89.31 162 ARG A C 1
ATOM 1346 O O . ARG A 1 162 ? 2.847 19.552 8.469 1.00 89.31 162 ARG A O 1
ATOM 1353 N N . MET A 1 163 ? 2.905 18.384 10.385 1.00 88.12 163 MET A N 1
ATOM 1354 C CA . MET A 1 163 ? 3.791 17.342 9.871 1.00 88.12 163 MET A CA 1
ATOM 1355 C C . MET A 1 163 ? 3.076 16.434 8.869 1.00 88.12 163 MET A C 1
ATOM 1357 O O . MET A 1 163 ? 3.610 16.231 7.781 1.00 88.12 163 MET A O 1
ATOM 1361 N N . LYS A 1 164 ? 1.859 15.963 9.163 1.00 86.12 164 LYS A N 1
ATOM 1362 C CA . LYS A 1 164 ? 1.072 15.148 8.222 1.00 86.12 164 LYS A CA 1
ATOM 1363 C C . LYS A 1 164 ? 0.803 15.890 6.912 1.00 86.12 164 LYS A C 1
ATOM 1365 O O . LYS A 1 164 ? 0.988 15.306 5.847 1.00 86.12 164 LYS A O 1
ATOM 1370 N N . SER A 1 165 ? 0.506 17.189 6.977 1.00 86.31 165 SER A N 1
ATOM 1371 C CA . SER A 1 165 ? 0.354 18.047 5.795 1.00 86.31 165 SER A CA 1
ATOM 1372 C C . SER A 1 165 ? 1.640 18.126 4.963 1.00 86.31 165 SER A C 1
ATOM 1374 O O . SER A 1 165 ? 1.630 17.869 3.758 1.00 86.31 165 SER A O 1
ATOM 1376 N N . LYS A 1 166 ? 2.791 18.367 5.616 1.00 87.00 166 LYS A N 1
ATOM 1377 C CA . LYS A 1 166 ? 4.115 18.388 4.963 1.00 87.00 166 LYS A CA 1
ATOM 1378 C C . LYS A 1 166 ? 4.421 17.073 4.237 1.00 87.00 166 LYS A C 1
ATOM 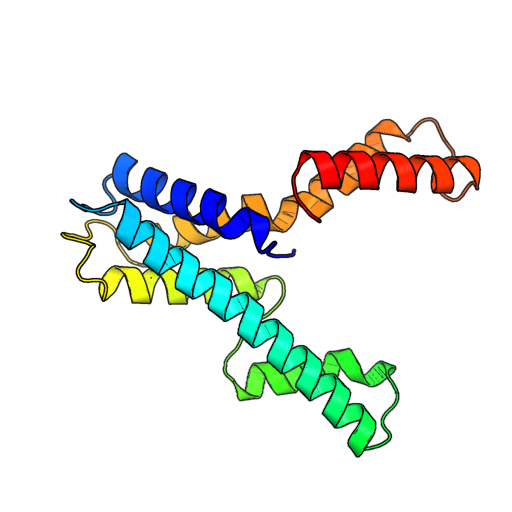1380 O O . LYS A 1 166 ? 5.004 17.094 3.157 1.00 87.00 166 LYS A O 1
ATOM 1385 N N . TYR A 1 167 ? 4.038 15.943 4.826 1.00 83.06 167 TYR A N 1
ATOM 1386 C CA . TYR A 1 167 ? 4.237 14.619 4.247 1.00 83.06 167 TYR A CA 1
ATOM 1387 C C . TYR A 1 167 ? 3.072 14.150 3.368 1.00 83.06 167 TYR A C 1
ATOM 1389 O O . TYR A 1 167 ? 3.131 13.019 2.912 1.00 83.06 167 TYR A O 1
ATOM 1397 N N . GLN A 1 168 ? 2.064 14.972 3.056 1.00 81.19 168 GLN A N 1
ATOM 1398 C CA . GLN A 1 168 ? 0.904 14.598 2.223 1.00 81.19 168 GLN A CA 1
ATOM 1399 C C . GLN A 1 168 ? 0.130 13.365 2.739 1.00 81.19 168 GLN A C 1
ATOM 1401 O O . GLN A 1 168 ? -0.355 12.556 1.948 1.00 81.19 168 GLN A O 1
ATOM 1406 N N . LEU A 1 169 ? 0.019 13.219 4.061 1.00 80.56 169 LEU A N 1
ATOM 1407 C CA . LEU A 1 169 ? -0.727 12.141 4.732 1.00 80.56 169 LEU A CA 1
ATOM 1408 C C . LEU A 1 169 ? -2.166 12.550 5.085 1.00 80.56 169 LEU A C 1
ATOM 1410 O O . LEU A 1 169 ? -2.734 12.081 6.068 1.00 80.56 169 LEU A O 1
ATOM 1414 N N . GLU A 1 170 ? -2.735 13.466 4.302 1.00 65.50 170 GLU A N 1
ATOM 1415 C CA . GLU A 1 170 ? -4.117 13.951 4.441 1.00 65.50 170 GLU A CA 1
ATOM 1416 C C . GLU A 1 170 ? -5.069 13.236 3.487 1.00 65.50 170 GLU A C 1
ATOM 1418 O O . GLU A 1 170 ? -4.758 13.211 2.270 1.00 65.50 170 GLU A O 1
#

Mean predicted aligned error: 4.91 Å

pLDDT: mean 93.79, std 5.0, range [65.5, 98.5]

Solvent-accessible surface area (backbone atoms only — not comparable to full-atom values): 9372 Å² total; per-residue (Å²): 112,55,88,52,79,79,44,38,66,62,52,21,49,50,50,51,52,48,37,49,74,69,59,33,37,43,55,96,38,61,71,57,47,24,51,56,43,34,48,51,57,52,48,52,55,51,51,54,49,53,31,49,51,51,26,52,52,49,29,66,77,68,70,49,62,75,86,49,41,71,59,45,28,48,53,51,22,57,79,64,81,48,57,62,65,82,52,26,45,61,45,52,22,50,54,42,50,54,48,55,77,68,37,90,42,46,76,46,75,73,55,55,70,68,57,54,32,53,54,44,36,53,55,48,50,65,61,22,42,46,65,61,55,50,53,51,51,48,50,66,72,44,67,89,42,60,84,88,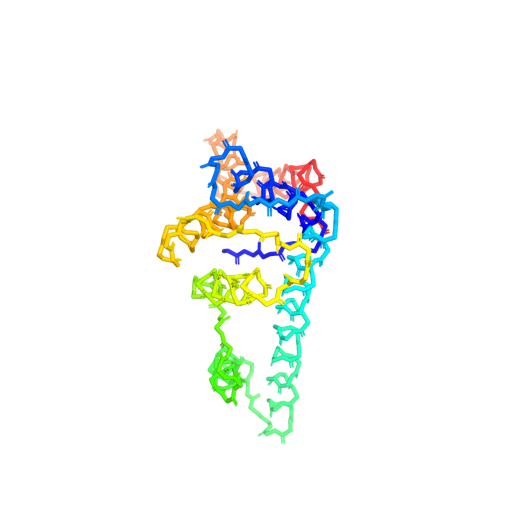36,74,70,36,54,54,51,49,54,55,51,46,51,53,50,34,56,76,68,54,68,118

Nearest PDB structures (foldseek):
  8t8l-assembly1_A  TM=7.427E-01  e=1.430E-07  Aquifex aeolicus
  8hln-assembly1_B  TM=2.324E-01  e=5.907E+00  Homo sapiens
  6ek4-assembly3_C  TM=2.465E-01  e=4.776E+00  Photorhabdus luminescens

Radius of gyration: 19.41 Å; Cα contacts (8 Å, |Δi|>4): 161; chains: 1; bounding box: 48×38×53 Å

Secondary structure (DSSP, 8-state):
----GGGHHHHHHHHHHHHHHTTSEE-S-HHHHHHHHHHHHHHHHHHHHHHHHHHHHHHHHHT--GGGHHHHHHHHHHTTT---TTHHHHHHHHHHHHHHHH-TT--EE-S-HHHHHHHHHHHHHHHHSHHHHHHHHHHHHTTTS-TTSHHHHHHHHHHHHHHHHHTT--

Sequence (170 aa):
MRLYQKKIPVIAQEIVKRLTTEDDIETRNGPEVQLDIESVLNEYIRLEREITDKAREHLKNTGLSFEHFGRVKRAKAEERDFAMGEEGIRYMSTQMLEILMQSTHVDEIYSDDREIRSKLEAVLQKYMTLDEEIEEEVRKRLKNLEEGSSAWDIEYKKMLLRMKSKYQLE